Protein AF-W1Q2I9-F1 (afdb_monomer_lite)

pLDDT: mean 76.4, std 10.18, range [49.41, 90.88]

Structure (mmCIF, N/CA/C/O backbone):
data_AF-W1Q2I9-F1
#
_entry.id   AF-W1Q2I9-F1
#
loop_
_atom_site.group_PDB
_atom_site.id
_atom_site.type_symbol
_atom_site.label_atom_id
_atom_site.label_alt_id
_atom_site.label_comp_id
_atom_site.label_asym_id
_atom_site.label_entity_id
_atom_site.label_seq_id
_atom_site.pdbx_PDB_ins_code
_atom_site.Cartn_x
_atom_site.Cartn_y
_atom_site.Cartn_z
_atom_site.occupancy
_atom_site.B_iso_or_equiv
_atom_site.auth_seq_id
_atom_site.auth_comp_id
_atom_site.auth_asym_id
_atom_site.auth_atom_id
_atom_site.pdbx_PDB_model_num
ATOM 1 N N . MET A 1 1 ? -34.100 -8.616 51.301 1.00 49.41 1 MET A N 1
ATOM 2 C CA . MET A 1 1 ? -32.850 -9.404 51.420 1.00 49.41 1 MET A CA 1
ATOM 3 C C . MET A 1 1 ? -32.115 -9.227 50.095 1.00 49.41 1 MET A C 1
ATOM 5 O O . MET A 1 1 ? -31.907 -10.185 49.371 1.00 49.41 1 MET A O 1
ATOM 9 N N . ASP A 1 2 ? -31.775 -7.971 49.768 1.00 55.22 2 ASP A N 1
ATOM 10 C CA . ASP A 1 2 ? -31.495 -7.498 48.393 1.00 55.22 2 ASP A CA 1
ATOM 11 C C . ASP A 1 2 ? -30.134 -6.794 48.277 1.00 55.22 2 ASP A C 1
ATOM 13 O O . ASP A 1 2 ? -29.954 -5.846 47.521 1.00 55.22 2 ASP A O 1
ATOM 17 N N . THR A 1 3 ? -29.156 -7.189 49.090 1.00 61.59 3 THR A N 1
ATOM 18 C CA . THR A 1 3 ? -28.026 -6.300 49.420 1.00 61.59 3 THR A CA 1
ATOM 19 C C . THR A 1 3 ? -26.666 -6.701 48.846 1.00 61.59 3 THR A C 1
ATOM 21 O O . THR A 1 3 ? -25.726 -5.913 48.943 1.00 61.59 3 THR A O 1
ATOM 24 N N . GLN A 1 4 ? -26.542 -7.862 48.193 1.00 59.53 4 GLN A N 1
ATOM 25 C CA . GLN A 1 4 ? -25.303 -8.271 47.503 1.00 59.53 4 GLN A CA 1
ATOM 26 C C . GLN A 1 4 ? -25.484 -8.454 45.994 1.00 59.53 4 GLN A C 1
ATOM 28 O O . GLN A 1 4 ? -24.674 -7.943 45.225 1.00 59.53 4 GLN A O 1
ATOM 33 N N . VAL A 1 5 ? -26.574 -9.093 45.559 1.00 62.19 5 VAL A N 1
ATOM 34 C CA . VAL A 1 5 ? -26.868 -9.294 44.128 1.00 62.19 5 VAL A CA 1
ATOM 35 C C . VAL A 1 5 ? -27.066 -7.955 43.412 1.00 62.19 5 VAL A C 1
ATOM 37 O O . VAL A 1 5 ? -26.494 -7.754 42.349 1.00 62.19 5 VAL A O 1
ATOM 40 N N . SER A 1 6 ? -27.764 -6.998 44.035 1.00 67.38 6 SER A N 1
ATOM 41 C CA . SER A 1 6 ? -27.941 -5.642 43.490 1.00 67.38 6 SER A CA 1
ATOM 42 C C . SER A 1 6 ? -26.618 -4.877 43.350 1.00 67.38 6 SER A C 1
ATOM 44 O O . SER A 1 6 ? -26.419 -4.202 42.349 1.00 67.38 6 SER A O 1
ATOM 46 N N . LYS A 1 7 ? -25.666 -5.038 44.282 1.00 67.44 7 LYS A N 1
ATOM 47 C CA . LYS A 1 7 ? -24.337 -4.403 44.184 1.00 67.44 7 LYS A CA 1
ATOM 48 C C . LYS A 1 7 ? -23.471 -5.014 43.084 1.00 67.44 7 LYS A C 1
ATOM 50 O O . LYS A 1 7 ? -22.748 -4.283 42.418 1.00 67.44 7 LYS A O 1
ATOM 55 N N . ILE A 1 8 ? -23.537 -6.334 42.896 1.00 67.56 8 ILE A N 1
ATOM 56 C CA . ILE A 1 8 ? -22.842 -7.018 41.795 1.00 67.56 8 ILE A CA 1
ATOM 57 C C . ILE A 1 8 ? -23.454 -6.606 40.455 1.00 67.56 8 ILE A C 1
ATOM 59 O O . ILE A 1 8 ? -22.713 -6.329 39.518 1.00 67.56 8 ILE A O 1
ATOM 63 N N . LEU A 1 9 ? -24.784 -6.497 40.378 1.00 64.94 9 LEU A N 1
ATOM 64 C CA . LEU A 1 9 ? -25.465 -5.997 39.187 1.00 64.94 9 LEU A CA 1
ATOM 65 C C . LEU A 1 9 ? -25.106 -4.534 38.900 1.00 64.94 9 LEU A C 1
ATOM 67 O O . LEU A 1 9 ? -24.867 -4.204 37.749 1.00 64.94 9 LEU A O 1
ATOM 71 N N . ASP A 1 10 ? -25.015 -3.673 39.915 1.00 74.62 10 ASP A N 1
ATOM 72 C CA . ASP A 1 10 ? -24.653 -2.257 39.746 1.00 74.62 10 ASP A CA 1
ATOM 73 C C . ASP A 1 10 ? -23.190 -2.090 39.305 1.00 74.62 10 ASP A C 1
ATOM 75 O O . ASP A 1 10 ? -22.882 -1.275 38.439 1.00 74.62 10 ASP A O 1
ATOM 79 N N . LEU A 1 11 ? -22.283 -2.915 39.839 1.00 69.75 11 LEU A N 1
ATOM 80 C CA . LEU A 1 11 ? -20.883 -2.973 39.407 1.00 69.75 11 LEU A CA 1
ATOM 81 C C . LEU A 1 11 ? -20.737 -3.521 37.983 1.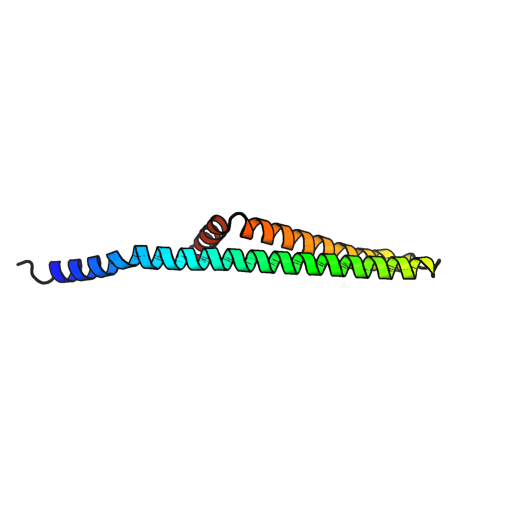00 69.75 11 LEU A C 1
ATOM 83 O O . LEU A 1 11 ? -19.941 -2.989 37.213 1.00 69.75 11 LEU A O 1
ATOM 87 N N . LEU A 1 12 ? -21.509 -4.548 37.619 1.00 63.66 12 LEU A N 1
ATOM 88 C CA . LEU A 1 12 ? -21.556 -5.066 36.251 1.00 63.66 12 LEU A CA 1
ATOM 89 C C . LEU A 1 12 ? -22.164 -4.046 35.289 1.00 63.66 12 LEU A C 1
ATOM 91 O O . LEU A 1 12 ? -21.639 -3.873 34.199 1.00 63.66 12 LEU A O 1
ATOM 95 N N . THR A 1 13 ? -23.208 -3.328 35.700 1.00 66.81 13 THR A N 1
ATOM 96 C CA . THR A 1 13 ? -23.867 -2.305 34.877 1.00 66.81 13 THR A CA 1
ATOM 97 C C . THR A 1 13 ? -22.936 -1.117 34.652 1.00 66.81 13 THR A C 1
ATOM 99 O O . THR A 1 13 ? -22.712 -0.750 33.507 1.00 66.81 13 THR A O 1
ATOM 102 N N . LYS A 1 14 ? -22.266 -0.607 35.695 1.00 68.12 14 LYS A N 1
ATOM 103 C CA . LYS A 1 14 ? -21.219 0.424 35.553 1.00 68.12 14 LYS A CA 1
ATOM 104 C C . LYS A 1 14 ? -20.025 -0.044 34.728 1.00 68.12 14 LYS A C 1
ATOM 106 O O . LYS A 1 14 ? -19.465 0.730 33.958 1.00 68.12 14 LYS A O 1
ATOM 111 N N . GLY A 1 15 ? -19.629 -1.307 34.882 1.00 63.94 15 GLY A N 1
ATOM 112 C CA . GLY A 1 15 ? -18.588 -1.916 34.059 1.00 63.94 15 GLY A CA 1
ATOM 113 C C . GLY A 1 15 ? -19.000 -2.004 32.590 1.00 63.94 15 GLY A C 1
ATOM 114 O O . GLY A 1 15 ? -18.183 -1.736 31.717 1.00 63.94 15 GLY A O 1
ATOM 115 N N . MET A 1 16 ? -20.268 -2.325 32.320 1.00 60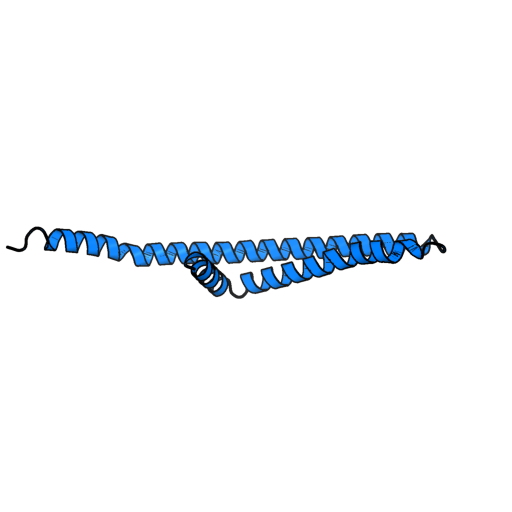.72 16 MET A N 1
ATOM 116 C CA . MET A 1 16 ? -20.844 -2.434 30.981 1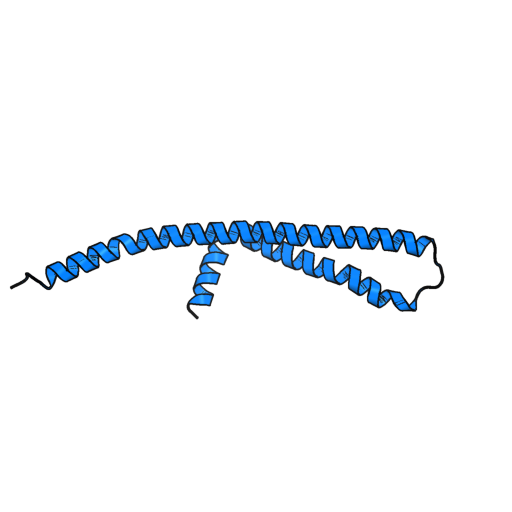.00 60.72 16 MET A CA 1
ATOM 117 C C . MET A 1 16 ? -21.147 -1.081 30.333 1.00 60.72 16 MET A C 1
ATOM 119 O O . MET A 1 16 ? -21.052 -0.986 29.118 1.00 60.72 16 MET A O 1
ATOM 123 N N . GLU A 1 17 ? -21.466 -0.034 31.092 1.00 65.38 17 GLU A N 1
ATOM 124 C CA . GLU A 1 17 ? -21.756 1.307 30.557 1.00 65.38 17 GLU A CA 1
ATOM 125 C C . GLU A 1 17 ? -20.544 1.954 29.874 1.00 65.38 17 GLU A C 1
ATOM 127 O O . GLU A 1 17 ? -20.707 2.698 28.910 1.00 65.38 17 GLU A O 1
ATOM 132 N N . GLY A 1 18 ? -19.321 1.633 30.311 1.00 61.97 18 GLY A N 1
ATOM 133 C CA . GLY A 1 18 ? 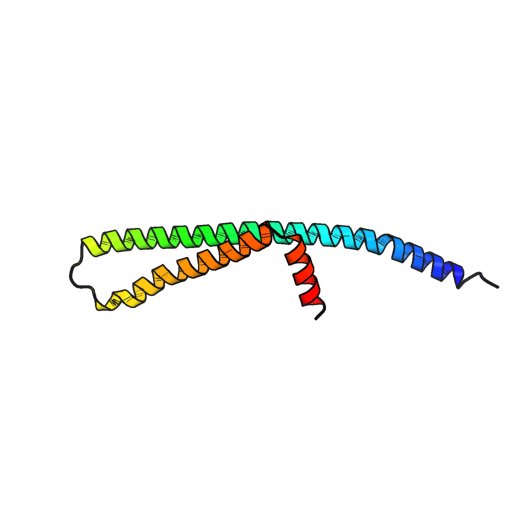-18.090 2.119 29.676 1.00 61.97 18 GLY A CA 1
ATOM 134 C C . GLY A 1 18 ? -17.659 1.326 28.436 1.00 61.97 18 GLY A C 1
ATOM 135 O O . GLY A 1 18 ? -16.864 1.815 27.634 1.00 61.97 18 GLY A O 1
ATOM 136 N N . VAL A 1 19 ? -18.175 0.107 28.246 1.00 67.44 19 VAL A N 1
ATOM 137 C CA . VAL A 1 19 ? -17.775 -0.775 27.133 1.00 67.44 19 VAL A CA 1
ATOM 138 C C . VAL A 1 19 ? -18.163 -0.210 25.758 1.00 67.44 19 VAL A C 1
ATOM 140 O O . VAL A 1 19 ? -17.304 -0.231 24.877 1.00 67.44 19 VAL A O 1
ATOM 143 N N . PRO A 1 20 ? -19.383 0.326 25.535 1.00 72.44 20 PRO A N 1
ATOM 144 C CA . PRO A 1 20 ? -19.762 0.935 24.261 1.00 72.44 20 PRO A CA 1
ATOM 145 C C . PRO A 1 20 ? -18.839 2.083 23.853 1.00 72.44 20 PRO A C 1
ATOM 147 O O . PRO A 1 20 ? -18.486 2.207 22.681 1.00 72.44 20 PRO A O 1
ATOM 150 N N . ASP A 1 21 ? -18.418 2.898 24.819 1.00 76.94 21 ASP A N 1
ATOM 151 C CA . ASP A 1 21 ? -17.631 4.102 24.559 1.00 76.94 21 ASP A CA 1
ATOM 152 C C . ASP A 1 21 ? -16.168 3.754 24.238 1.00 76.94 21 ASP A C 1
ATOM 154 O O . ASP A 1 21 ? -15.586 4.250 23.270 1.00 76.94 21 ASP A O 1
ATOM 158 N N . ILE A 1 22 ? -15.602 2.790 24.972 1.00 74.56 22 ILE A N 1
ATOM 159 C CA . ILE A 1 22 ? -14.272 2.231 24.691 1.00 74.56 22 ILE A CA 1
ATOM 160 C C . ILE A 1 22 ? -14.265 1.504 23.338 1.00 74.56 22 ILE A C 1
ATOM 162 O O . ILE A 1 22 ? -13.321 1.653 22.560 1.00 74.56 22 ILE A O 1
ATOM 166 N N . ALA A 1 23 ? -15.321 0.749 23.020 1.00 72.25 23 ALA A N 1
ATOM 167 C CA . ALA A 1 23 ? -15.457 0.064 21.737 1.00 72.25 23 ALA A CA 1
ATOM 168 C C . ALA A 1 23 ? -15.564 1.055 20.566 1.00 72.25 23 ALA A C 1
ATOM 170 O O . ALA A 1 23 ? -14.930 0.852 19.531 1.00 72.25 23 ALA A O 1
ATOM 171 N N . SER A 1 24 ? -16.302 2.153 20.745 1.00 78.25 24 SER A N 1
ATOM 172 C CA . SER A 1 24 ? -16.411 3.236 19.763 1.00 78.25 24 SER A CA 1
ATOM 173 C C . SER A 1 24 ? -15.057 3.903 19.501 1.00 78.25 24 SER A C 1
ATOM 175 O O . SER A 1 24 ? -14.644 4.051 18.348 1.00 78.25 24 SER A O 1
ATOM 177 N N . GLN A 1 25 ? -14.302 4.227 20.555 1.00 77.62 25 GLN A N 1
ATOM 178 C CA . GLN A 1 25 ? -12.962 4.803 20.411 1.00 77.62 25 GLN A CA 1
ATOM 179 C C . GLN A 1 25 ? -11.980 3.832 19.744 1.00 77.62 25 GLN A C 1
ATOM 181 O O . GLN A 1 25 ? -11.245 4.224 18.836 1.00 77.62 25 GLN A O 1
ATOM 186 N N . ALA A 1 26 ? -11.992 2.555 20.134 1.00 75.62 26 ALA A N 1
ATOM 187 C CA . ALA A 1 26 ? -11.159 1.529 19.513 1.00 75.62 26 ALA A CA 1
ATOM 188 C C . ALA A 1 26 ? -11.490 1.348 18.022 1.00 75.62 26 ALA A C 1
ATOM 190 O O . ALA A 1 26 ? -10.584 1.234 17.193 1.00 75.62 26 ALA A O 1
ATOM 191 N N . PHE A 1 27 ? -12.776 1.392 17.662 1.00 77.88 27 PHE A N 1
ATOM 192 C CA . PHE A 1 27 ? -13.219 1.358 16.273 1.00 77.88 27 PHE A CA 1
ATOM 193 C C . PHE A 1 27 ? -12.710 2.575 15.493 1.00 77.88 27 PHE A C 1
ATOM 195 O O . PHE A 1 27 ? -12.115 2.411 14.432 1.00 77.88 27 PHE A O 1
ATOM 202 N N . GLN A 1 28 ? -12.833 3.790 16.034 1.00 79.44 28 GLN A N 1
ATOM 203 C CA . GLN A 1 28 ? -12.310 4.997 15.382 1.00 79.44 28 GLN A CA 1
ATOM 204 C C . GLN A 1 28 ? -10.788 4.953 15.175 1.00 79.44 28 GLN A C 1
ATOM 206 O O . GLN A 1 28 ? -10.294 5.362 14.120 1.00 79.44 28 GLN A O 1
ATOM 211 N N . ILE A 1 29 ? -10.032 4.433 16.148 1.00 84.00 29 ILE A N 1
ATOM 212 C CA . ILE A 1 29 ? -8.582 4.227 16.011 1.00 84.00 29 ILE A CA 1
ATOM 213 C C . ILE A 1 29 ? -8.293 3.221 14.891 1.00 84.00 29 ILE A C 1
ATOM 215 O O . ILE A 1 29 ? -7.411 3.460 14.066 1.00 84.00 29 ILE A O 1
ATOM 219 N N . MET A 1 30 ? -9.059 2.131 14.811 1.00 81.44 30 MET A N 1
ATOM 220 C CA . MET A 1 30 ? -8.920 1.130 13.754 1.00 81.44 30 MET A CA 1
ATOM 221 C C . MET A 1 30 ? -9.221 1.708 12.366 1.00 81.44 30 MET A C 1
ATOM 223 O O . MET A 1 30 ? -8.445 1.484 11.439 1.00 81.44 30 MET A O 1
ATOM 227 N N . VAL A 1 31 ? -10.288 2.500 12.227 1.00 82.12 31 VAL A N 1
ATOM 228 C CA . VAL A 1 31 ? -10.645 3.196 10.978 1.00 82.12 31 VAL A CA 1
ATOM 229 C C . VAL A 1 31 ? -9.518 4.127 10.533 1.00 82.12 31 VAL A C 1
ATOM 231 O O . VAL A 1 31 ? -9.105 4.092 9.374 1.00 82.12 31 VAL A O 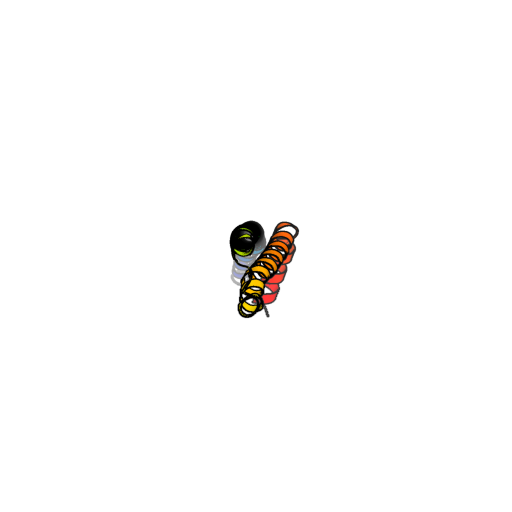1
ATOM 234 N N . ARG A 1 32 ? -8.945 4.912 11.456 1.00 81.88 32 ARG A N 1
ATOM 235 C CA . ARG A 1 32 ? -7.779 5.759 11.155 1.00 81.88 32 ARG A CA 1
ATOM 236 C C . ARG A 1 32 ? -6.557 4.936 10.757 1.00 81.88 32 ARG A C 1
ATOM 238 O O . ARG A 1 32 ? -5.868 5.300 9.808 1.00 81.88 32 ARG A O 1
ATOM 245 N N . GLY A 1 33 ? -6.302 3.821 11.440 1.00 81.44 33 GLY A N 1
ATOM 246 C CA . GLY A 1 33 ? -5.219 2.900 11.096 1.00 81.44 33 GLY A CA 1
ATOM 247 C C . GLY A 1 33 ? -5.366 2.334 9.682 1.00 81.44 33 GLY A C 1
ATOM 248 O O . GLY A 1 33 ? -4.397 2.309 8.925 1.00 81.44 33 GLY A O 1
ATOM 249 N N . LYS A 1 34 ? -6.588 1.954 9.292 1.00 82.88 34 LYS A N 1
ATOM 250 C CA . LYS A 1 34 ? -6.904 1.490 7.935 1.00 82.88 34 LYS A CA 1
ATOM 251 C C . LYS A 1 34 ? -6.702 2.573 6.890 1.00 82.88 34 LYS A C 1
ATOM 253 O O . LYS A 1 34 ? -6.027 2.321 5.900 1.00 82.88 34 LYS A O 1
ATOM 258 N N . PHE A 1 35 ? -7.174 3.787 7.156 1.00 79.25 35 PHE A N 1
ATOM 259 C CA . PHE A 1 35 ? -6.945 4.928 6.277 1.00 79.25 35 PHE A CA 1
ATOM 260 C C . PHE A 1 35 ? -5.447 5.190 6.046 1.00 79.25 35 PHE A C 1
ATOM 262 O O . PHE A 1 35 ? -5.004 5.253 4.902 1.00 79.25 35 PHE A O 1
ATOM 269 N N . VAL A 1 36 ? -4.643 5.279 7.115 1.00 86.69 36 VAL A N 1
ATOM 270 C CA . VAL A 1 36 ? -3.189 5.515 7.008 1.00 86.69 36 VAL A CA 1
ATOM 271 C C . VAL A 1 36 ? -2.495 4.377 6.263 1.00 86.69 36 VAL A C 1
ATOM 273 O O . VAL A 1 36 ? -1.653 4.628 5.402 1.00 86.69 36 VAL A O 1
ATOM 276 N N . ASN A 1 37 ? -2.871 3.128 6.543 1.00 85.75 37 ASN A N 1
ATOM 277 C CA . ASN A 1 37 ? -2.328 1.977 5.831 1.00 85.75 37 ASN A CA 1
ATOM 278 C C . ASN A 1 37 ? -2.716 1.993 4.343 1.00 85.75 37 ASN A C 1
ATOM 280 O O . ASN A 1 37 ? -1.890 1.690 3.485 1.00 85.75 37 ASN A O 1
ATOM 284 N N . GLY A 1 38 ? -3.942 2.407 4.018 1.00 80.88 38 GLY A N 1
ATOM 285 C CA . GLY A 1 38 ? -4.394 2.624 2.648 1.00 80.88 38 GLY A CA 1
ATOM 286 C C . GLY A 1 38 ? -3.545 3.670 1.926 1.00 80.88 38 GLY A C 1
ATOM 287 O O . GLY A 1 38 ? -3.045 3.398 0.837 1.00 80.88 38 GLY A O 1
ATOM 288 N N . VAL A 1 39 ? -3.276 4.813 2.567 1.00 87.19 39 VAL A N 1
ATOM 289 C CA . VAL A 1 39 ? -2.375 5.851 2.031 1.00 87.19 39 VAL A CA 1
ATOM 290 C C . VAL A 1 39 ? -0.961 5.304 1.811 1.00 87.19 39 VAL A C 1
ATOM 292 O O . VAL A 1 39 ? -0.390 5.506 0.742 1.00 87.19 39 VAL A O 1
ATOM 295 N N . ALA A 1 40 ? -0.405 4.559 2.770 1.00 87.75 40 ALA A N 1
ATOM 296 C CA . ALA A 1 40 ? 0.910 3.934 2.616 1.00 87.75 40 ALA A CA 1
ATOM 297 C C . ALA A 1 40 ? 0.943 2.943 1.438 1.00 87.75 40 ALA A C 1
ATOM 299 O O . ALA A 1 40 ? 1.911 2.901 0.678 1.00 87.75 40 ALA A O 1
ATOM 300 N N . THR A 1 41 ? -0.141 2.192 1.242 1.00 87.50 41 THR A N 1
ATOM 301 C CA . THR A 1 41 ? -0.276 1.233 0.138 1.00 87.50 41 THR A CA 1
ATOM 302 C C . THR A 1 41 ? -0.345 1.944 -1.219 1.00 87.50 41 THR A C 1
ATOM 304 O O . THR A 1 41 ? 0.285 1.497 -2.176 1.00 87.50 41 THR A O 1
ATOM 307 N N . ILE A 1 42 ? -1.031 3.092 -1.297 1.00 88.19 42 ILE A N 1
ATOM 308 C CA . ILE A 1 42 ? -1.031 3.959 -2.488 1.00 88.19 42 ILE A CA 1
ATOM 309 C C . ILE A 1 42 ? 0.391 4.423 -2.802 1.00 88.19 42 ILE A C 1
ATOM 311 O O . ILE A 1 42 ? 0.838 4.285 -3.938 1.00 88.19 42 ILE A O 1
ATOM 315 N N . VAL A 1 43 ? 1.116 4.939 -1.804 1.00 90.88 43 VAL A N 1
ATOM 316 C CA . VAL A 1 43 ? 2.499 5.415 -1.976 1.00 90.88 43 VAL A CA 1
ATOM 317 C C . VAL A 1 43 ? 3.400 4.295 -2.499 1.00 90.88 43 VAL A C 1
ATOM 319 O O . VAL A 1 43 ? 4.162 4.511 -3.439 1.00 90.88 43 VAL A O 1
ATOM 322 N N . LEU A 1 44 ? 3.272 3.084 -1.954 1.00 88.50 44 LEU A N 1
ATOM 323 C CA . LEU A 1 44 ? 4.023 1.916 -2.415 1.00 88.50 44 LEU A CA 1
ATOM 324 C C . LEU A 1 44 ? 3.682 1.559 -3.871 1.00 88.50 44 LEU A C 1
ATOM 326 O O . LEU A 1 44 ? 4.583 1.315 -4.674 1.00 88.50 44 LEU A O 1
ATOM 330 N N . GLY A 1 45 ? 2.398 1.602 -4.238 1.00 87.50 45 GLY A N 1
ATOM 331 C CA . GLY A 1 45 ? 1.955 1.404 -5.617 1.00 87.50 45 GLY A CA 1
ATOM 332 C C . GLY A 1 45 ? 2.534 2.440 -6.586 1.00 87.50 45 GLY A C 1
ATOM 333 O O . GLY A 1 45 ? 3.022 2.075 -7.654 1.00 87.50 45 GLY A O 1
ATOM 334 N N . VAL A 1 46 ? 2.575 3.718 -6.194 1.00 89.56 46 VAL A N 1
ATOM 335 C CA . VAL A 1 46 ? 3.202 4.788 -6.991 1.00 89.56 46 VAL A CA 1
ATOM 336 C C . VAL A 1 46 ? 4.698 4.536 -7.183 1.00 89.56 46 VAL A C 1
ATOM 338 O O . VAL A 1 46 ? 5.189 4.654 -8.304 1.00 89.56 46 VAL A O 1
ATOM 341 N N . ILE A 1 47 ? 5.422 4.145 -6.130 1.00 90.06 47 ILE A N 1
ATOM 342 C CA . ILE A 1 47 ? 6.860 3.841 -6.218 1.00 90.06 47 ILE A CA 1
ATOM 343 C C . ILE A 1 47 ? 7.123 2.716 -7.228 1.00 90.06 47 ILE A C 1
ATOM 345 O O . ILE A 1 47 ? 8.037 2.832 -8.043 1.00 90.06 47 ILE A O 1
ATOM 349 N N . LEU A 1 48 ? 6.305 1.659 -7.223 1.00 87.94 48 LEU A N 1
ATOM 350 C CA . LEU A 1 48 ? 6.432 0.551 -8.175 1.00 87.94 48 LEU A CA 1
ATOM 351 C C . LEU A 1 48 ? 6.194 0.988 -9.627 1.00 87.94 48 LEU A C 1
ATOM 353 O O . LEU A 1 48 ? 6.920 0.553 -10.523 1.00 87.94 48 LEU A O 1
ATOM 357 N N . LEU A 1 49 ? 5.226 1.878 -9.867 1.00 88.69 49 LEU A N 1
ATOM 358 C CA . LEU A 1 49 ? 4.986 2.426 -11.205 1.00 88.69 49 LEU A CA 1
ATOM 359 C C . LEU A 1 49 ? 6.140 3.314 -11.679 1.00 88.69 49 LEU A C 1
ATOM 361 O O . LEU A 1 49 ? 6.569 3.198 -12.826 1.00 88.69 49 LEU A O 1
ATOM 365 N N . VAL A 1 50 ? 6.679 4.162 -10.799 1.00 89.88 50 VAL A N 1
ATOM 366 C CA . VAL A 1 50 ? 7.846 5.003 -11.108 1.00 89.88 50 VAL A CA 1
ATOM 367 C C . VAL A 1 50 ? 9.067 4.139 -11.413 1.00 89.88 50 VAL A C 1
ATOM 369 O O . VAL A 1 50 ? 9.766 4.389 -12.393 1.00 89.88 50 VAL A O 1
ATOM 372 N N . PHE A 1 51 ? 9.299 3.088 -10.625 1.00 86.88 51 PHE A N 1
ATOM 373 C CA . PHE A 1 51 ? 10.377 2.137 -10.877 1.00 86.88 51 PHE A CA 1
ATOM 374 C C . PHE A 1 51 ? 10.232 1.478 -12.254 1.00 86.88 51 PHE A C 1
ATOM 376 O O . PHE A 1 51 ? 11.190 1.448 -13.024 1.00 86.88 51 PHE A O 1
ATOM 383 N N . SER A 1 52 ? 9.025 1.023 -12.603 1.00 86.81 52 SER A N 1
ATOM 384 C CA . SER A 1 52 ? 8.771 0.435 -13.920 1.00 86.81 52 SER A CA 1
ATOM 385 C C . SER A 1 52 ? 9.004 1.435 -15.062 1.00 86.81 52 SER A C 1
ATOM 387 O O . SER A 1 52 ? 9.621 1.085 -16.066 1.00 86.81 52 SER A O 1
ATOM 389 N N . ALA A 1 53 ? 8.621 2.706 -14.891 1.00 85.94 53 ALA A N 1
ATOM 390 C CA . ALA A 1 53 ? 8.889 3.753 -15.878 1.00 85.94 53 ALA A CA 1
ATOM 391 C C . ALA A 1 53 ? 10.395 4.000 -16.091 1.00 85.94 53 ALA A C 1
ATOM 393 O O . ALA A 1 53 ? 10.841 4.150 -17.228 1.00 85.94 53 ALA A O 1
ATOM 394 N N . ILE A 1 54 ? 11.196 3.997 -15.019 1.00 86.75 54 ILE A N 1
ATOM 395 C CA . ILE A 1 54 ? 12.661 4.133 -15.110 1.00 86.75 54 ILE A CA 1
ATOM 396 C C . ILE A 1 54 ? 13.261 2.955 -15.884 1.00 86.75 54 ILE A C 1
ATOM 398 O O . ILE A 1 54 ? 14.079 3.158 -16.783 1.00 86.75 54 ILE A O 1
ATOM 402 N N . VAL A 1 55 ? 12.829 1.729 -15.571 1.00 83.38 55 VAL A N 1
ATOM 403 C CA . VAL A 1 55 ? 13.269 0.517 -16.276 1.00 83.38 55 VAL A CA 1
ATOM 404 C C . VAL A 1 55 ? 12.878 0.582 -17.755 1.00 83.38 55 VAL A C 1
ATOM 406 O O . VAL A 1 55 ? 13.713 0.302 -18.611 1.00 83.38 55 VAL A O 1
ATOM 409 N N . ALA A 1 56 ? 11.666 1.044 -18.079 1.00 83.00 56 ALA A N 1
ATOM 410 C CA . ALA A 1 56 ? 11.212 1.230 -19.458 1.00 83.00 56 ALA A CA 1
ATOM 411 C C . ALA A 1 56 ? 12.121 2.181 -20.257 1.00 83.00 56 ALA A C 1
ATOM 413 O O . ALA A 1 56 ? 12.491 1.883 -21.391 1.00 83.00 56 ALA A O 1
ATOM 414 N N . ILE A 1 57 ? 12.514 3.311 -19.659 1.00 83.50 57 ILE A N 1
ATOM 415 C CA . ILE A 1 57 ? 13.392 4.306 -20.297 1.00 83.50 57 ILE A CA 1
ATOM 416 C C . ILE A 1 57 ? 14.807 3.749 -20.495 1.00 83.50 57 ILE A C 1
ATOM 418 O O . ILE A 1 57 ? 15.411 3.952 -21.553 1.00 83.50 57 ILE A O 1
ATOM 422 N N . ALA A 1 58 ? 15.341 3.036 -19.499 1.00 81.31 58 ALA A N 1
ATOM 423 C CA . ALA A 1 58 ? 16.649 2.393 -19.605 1.00 81.31 58 ALA A CA 1
ATOM 424 C C . ALA A 1 58 ? 16.671 1.354 -20.736 1.00 81.31 58 ALA A C 1
ATOM 426 O O . ALA A 1 58 ? 17.627 1.305 -21.510 1.00 81.31 58 ALA A O 1
ATOM 427 N N . ILE A 1 59 ? 15.588 0.583 -20.872 1.00 75.69 59 ILE A N 1
ATOM 428 C CA . ILE A 1 59 ? 15.402 -0.390 -21.951 1.00 75.69 59 ILE A CA 1
ATOM 429 C C . ILE A 1 59 ? 15.342 0.312 -23.305 1.00 75.69 59 ILE A C 1
ATOM 431 O O . ILE A 1 59 ? 16.102 -0.041 -24.199 1.00 75.69 59 ILE A O 1
ATOM 435 N N . TRP A 1 60 ? 14.492 1.329 -23.455 1.00 75.06 60 TRP A N 1
ATOM 436 C CA . TRP A 1 60 ? 14.380 2.084 -24.706 1.00 75.06 60 TRP A CA 1
ATOM 437 C C . TRP A 1 60 ? 15.730 2.652 -25.161 1.00 75.06 60 TRP A C 1
ATOM 439 O O . TRP A 1 60 ? 16.061 2.623 -26.344 1.00 75.06 60 TRP A O 1
ATOM 449 N N . SER A 1 61 ? 16.527 3.137 -24.208 1.00 76.12 61 SER A N 1
ATOM 450 C CA . SER A 1 61 ? 17.860 3.677 -24.486 1.00 76.12 61 SER A CA 1
ATOM 451 C C . SER A 1 61 ? 18.834 2.589 -24.946 1.00 76.12 61 SER A C 1
ATOM 453 O O . SER A 1 61 ? 19.580 2.820 -25.884 1.00 76.12 61 SER A O 1
ATOM 455 N N . LYS A 1 62 ? 18.789 1.395 -24.339 1.00 72.94 62 LYS A N 1
ATOM 456 C CA . LYS A 1 62 ? 19.621 0.239 -24.716 1.00 72.94 62 LYS A CA 1
ATOM 457 C C . LYS A 1 62 ? 19.225 -0.367 -26.065 1.00 72.94 62 LYS A C 1
ATOM 459 O O . LYS A 1 62 ? 20.093 -0.678 -26.865 1.00 72.94 62 LYS A O 1
ATOM 464 N N . MET A 1 63 ? 17.926 -0.496 -26.339 1.00 67.38 63 MET A N 1
ATOM 465 C CA . MET A 1 63 ? 17.415 -1.044 -27.605 1.00 67.38 63 MET A CA 1
ATOM 466 C C . MET A 1 63 ? 17.775 -0.196 -28.819 1.00 67.38 63 MET A C 1
ATOM 468 O O . MET A 1 63 ? 17.893 -0.713 -29.920 1.00 67.38 63 MET A O 1
ATOM 472 N N . LYS A 1 64 ? 17.894 1.122 -28.641 1.00 63.31 64 LYS A N 1
ATOM 473 C CA . LYS A 1 64 ? 18.302 2.009 -29.728 1.00 63.31 64 LYS A CA 1
ATOM 474 C C . LYS A 1 64 ? 19.742 1.730 -30.189 1.00 63.31 64 LYS A C 1
ATOM 476 O O . LYS A 1 64 ? 20.077 2.073 -31.321 1.00 63.31 64 LYS A O 1
ATOM 481 N N . ASP A 1 65 ? 20.551 1.119 -29.327 1.00 64.06 65 ASP A N 1
ATOM 482 C CA . ASP A 1 65 ? 21.977 0.911 -29.550 1.00 64.06 65 ASP A CA 1
ATOM 483 C C . ASP A 1 65 ? 22.330 -0.534 -29.978 1.00 64.06 65 ASP A C 1
ATOM 485 O O . ASP A 1 65 ? 23.402 -0.721 -30.547 1.00 64.06 65 ASP A O 1
ATOM 489 N N . ASP A 1 66 ? 21.448 -1.530 -29.782 1.00 61.41 66 ASP A N 1
ATOM 490 C CA . ASP A 1 66 ? 21.703 -2.959 -30.071 1.00 61.41 66 ASP A CA 1
ATOM 491 C C . ASP A 1 66 ? 20.605 -3.595 -30.963 1.00 61.41 66 ASP A C 1
ATOM 493 O O . ASP A 1 66 ? 19.436 -3.640 -30.581 1.00 61.41 66 ASP A O 1
ATOM 497 N N . ASP A 1 67 ? 20.987 -4.146 -32.127 1.00 60.00 67 ASP A N 1
ATOM 498 C CA . ASP A 1 67 ? 20.078 -4.716 -33.155 1.00 60.00 67 ASP A CA 1
ATOM 499 C C . ASP A 1 67 ? 19.832 -6.248 -33.001 1.00 60.00 67 ASP A C 1
ATOM 501 O O . ASP A 1 67 ? 18.937 -6.812 -33.627 1.00 60.00 67 ASP A O 1
ATOM 505 N N . ASP A 1 68 ? 20.577 -6.948 -32.128 1.00 59.88 68 ASP A N 1
ATOM 506 C CA . ASP A 1 68 ? 20.720 -8.426 -32.173 1.00 59.88 68 ASP A CA 1
ATOM 507 C C . ASP A 1 68 ? 20.102 -9.230 -30.989 1.00 59.88 68 ASP A C 1
ATOM 509 O O . ASP A 1 68 ? 20.395 -10.411 -30.791 1.00 59.88 68 ASP A O 1
ATOM 513 N N . GLY A 1 69 ? 19.207 -8.652 -30.181 1.00 55.88 69 GLY A N 1
ATOM 514 C CA . GLY A 1 69 ? 18.843 -9.200 -28.856 1.00 55.88 69 GLY A CA 1
ATOM 515 C C . GLY A 1 69 ? 17.460 -9.853 -28.668 1.00 55.88 69 GLY A C 1
ATOM 516 O O . GLY A 1 69 ? 16.818 -9.599 -27.652 1.00 55.88 69 GLY A O 1
ATOM 517 N N . TYR A 1 70 ? 16.947 -10.681 -29.586 1.00 55.47 70 TYR A N 1
ATOM 518 C CA . TYR A 1 70 ? 15.558 -11.198 -29.496 1.00 55.47 70 TYR A CA 1
ATOM 519 C C . TYR A 1 70 ? 15.282 -12.221 -28.368 1.00 55.47 70 TYR A C 1
ATOM 521 O O . TYR A 1 70 ? 14.132 -12.377 -27.951 1.00 55.47 70 TYR A O 1
ATOM 529 N N . TYR A 1 71 ? 16.294 -12.935 -27.862 1.00 54.31 71 TYR A N 1
ATOM 530 C CA . TYR A 1 71 ? 16.084 -14.102 -26.980 1.00 54.31 71 TYR A CA 1
ATOM 531 C C . TYR A 1 71 ? 15.902 -13.773 -25.489 1.00 54.31 71 TYR A C 1
ATOM 533 O O . TYR A 1 71 ? 15.436 -14.605 -24.714 1.00 54.31 71 TYR A O 1
ATOM 541 N N . GLU A 1 72 ? 16.219 -12.549 -25.088 1.00 62.47 72 GLU A N 1
ATOM 542 C CA . GLU A 1 72 ? 16.163 -12.092 -23.696 1.00 62.47 72 GLU A CA 1
ATOM 543 C C . GLU A 1 72 ? 14.876 -11.291 -23.386 1.00 62.47 72 GLU A C 1
ATOM 545 O O . GLU A 1 72 ? 14.551 -10.978 -22.237 1.00 62.47 72 GLU A O 1
ATOM 550 N N . TRP A 1 73 ? 14.077 -11.020 -24.421 1.00 66.56 73 TRP A N 1
ATOM 551 C CA . TRP A 1 73 ? 12.966 -10.072 -24.397 1.00 66.56 73 TRP A CA 1
ATOM 552 C C . TRP A 1 73 ? 11.813 -10.454 -23.466 1.00 66.56 73 TRP A C 1
ATOM 554 O O . TRP A 1 73 ? 11.186 -9.593 -22.853 1.00 66.56 73 TRP A O 1
ATOM 564 N N . SER A 1 74 ? 11.541 -11.747 -23.313 1.00 67.88 74 SER A N 1
ATOM 565 C CA . SER A 1 74 ? 10.454 -12.264 -22.475 1.00 67.88 74 SER A CA 1
ATOM 566 C C . SER A 1 74 ? 10.742 -12.133 -20.975 1.00 67.88 74 SER A C 1
ATOM 568 O O . SER A 1 74 ? 9.846 -11.767 -20.214 1.00 67.88 74 SER A O 1
ATOM 570 N N . VAL A 1 75 ? 11.987 -12.359 -20.542 1.00 67.88 75 VAL A N 1
ATOM 571 C CA . VAL A 1 75 ? 12.414 -12.153 -19.144 1.00 67.88 75 VAL A CA 1
ATOM 572 C C . VAL A 1 75 ? 12.417 -10.660 -18.804 1.00 67.88 75 VAL A C 1
ATOM 574 O O . VAL A 1 75 ? 11.979 -10.265 -17.722 1.00 67.88 75 VAL A O 1
ATOM 577 N N . PHE A 1 76 ? 12.820 -9.812 -19.754 1.00 70.25 76 PHE A N 1
ATOM 578 C CA . PHE A 1 76 ? 12.797 -8.359 -19.590 1.00 70.25 76 PHE A CA 1
ATOM 579 C C . PHE A 1 76 ? 11.383 -7.764 -19.592 1.00 70.25 76 PHE A C 1
ATOM 581 O O . PHE A 1 76 ? 11.073 -6.921 -18.749 1.00 70.25 76 PHE A O 1
ATOM 588 N N . LEU A 1 77 ? 10.485 -8.251 -20.454 1.00 73.44 77 LEU A N 1
ATOM 589 C CA . LEU A 1 77 ? 9.063 -7.897 -20.417 1.00 73.44 77 LEU A CA 1
ATOM 590 C C . LEU A 1 77 ? 8.418 -8.316 -19.095 1.00 73.44 77 LEU A C 1
ATOM 592 O O . LEU A 1 77 ? 7.655 -7.542 -18.523 1.00 73.44 77 LEU A O 1
ATOM 596 N N . ALA A 1 78 ? 8.753 -9.496 -18.566 1.00 72.62 78 ALA A N 1
ATOM 597 C CA . ALA A 1 78 ? 8.271 -9.928 -17.258 1.00 72.62 78 ALA A CA 1
ATOM 598 C C . ALA A 1 78 ? 8.752 -8.995 -16.129 1.00 72.62 78 ALA A C 1
ATOM 600 O O . ALA A 1 78 ? 7.950 -8.613 -15.277 1.00 72.62 78 ALA A O 1
ATOM 601 N N . LEU A 1 79 ? 10.020 -8.563 -16.157 1.00 76.31 79 LEU A N 1
ATOM 602 C CA . LEU A 1 79 ? 10.585 -7.590 -15.209 1.00 76.31 79 LEU A CA 1
ATOM 603 C C . LEU A 1 79 ? 9.913 -6.212 -15.266 1.00 76.31 79 LEU A C 1
ATOM 605 O O . LEU A 1 79 ? 9.879 -5.515 -14.255 1.00 76.31 79 LEU A O 1
ATOM 609 N N . LEU A 1 80 ? 9.365 -5.824 -16.417 1.00 81.50 80 LEU A N 1
ATOM 610 C CA . LEU A 1 80 ? 8.652 -4.560 -16.593 1.00 81.50 80 LEU A CA 1
ATOM 611 C C . LEU A 1 80 ? 7.169 -4.665 -16.205 1.00 81.50 80 LEU A C 1
ATOM 613 O O . LEU A 1 80 ? 6.643 -3.801 -15.504 1.00 81.50 80 LEU A O 1
ATOM 617 N N . ILE A 1 81 ? 6.502 -5.739 -16.633 1.00 84.56 81 ILE A N 1
ATOM 618 C CA . ILE A 1 81 ? 5.060 -5.960 -16.461 1.00 84.56 81 ILE A CA 1
ATOM 619 C C . ILE A 1 81 ? 4.713 -6.318 -15.011 1.00 84.56 81 ILE A C 1
ATOM 621 O O . ILE A 1 81 ? 3.713 -5.833 -14.481 1.00 84.56 81 I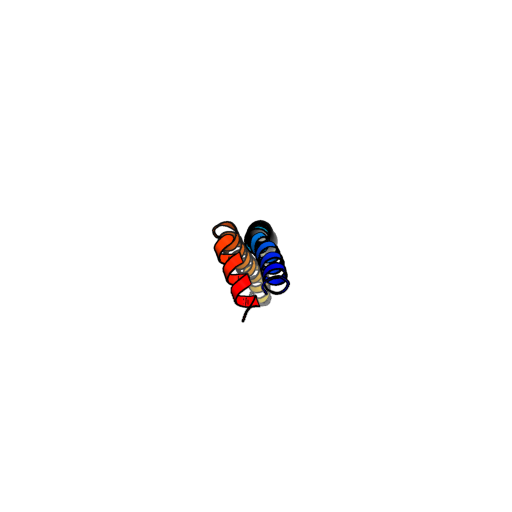LE A O 1
ATOM 625 N N . LEU A 1 82 ? 5.533 -7.131 -14.341 1.00 86.06 82 LEU A N 1
ATOM 626 C CA . LEU A 1 82 ? 5.278 -7.576 -12.969 1.00 86.06 82 LEU A CA 1
ATOM 627 C C . LEU A 1 82 ? 5.144 -6.412 -11.961 1.00 86.06 82 LEU A C 1
ATOM 629 O O . LEU A 1 82 ? 4.131 -6.365 -11.259 1.00 86.06 82 LEU A O 1
ATOM 633 N N . PRO A 1 83 ? 6.069 -5.433 -11.896 1.00 86.31 83 PRO A N 1
ATOM 634 C CA . PRO A 1 83 ? 5.914 -4.281 -11.008 1.00 86.31 83 PRO A CA 1
ATOM 635 C C . PRO A 1 83 ? 4.745 -3.366 -11.398 1.00 86.31 83 PRO A C 1
ATOM 637 O O . PRO A 1 83 ? 4.175 -2.735 -10.512 1.00 86.31 83 PRO A O 1
ATOM 640 N N . ILE A 1 84 ? 4.328 -3.327 -12.671 1.00 89.00 84 ILE A N 1
ATOM 641 C CA . ILE A 1 84 ? 3.126 -2.581 -13.091 1.00 89.00 84 ILE A CA 1
ATOM 642 C C . ILE A 1 84 ? 1.875 -3.230 -12.512 1.00 89.00 84 ILE A C 1
ATOM 644 O O . ILE A 1 84 ? 1.066 -2.550 -11.886 1.00 89.00 84 ILE A O 1
ATOM 648 N N . ILE A 1 85 ? 1.724 -4.546 -12.688 1.00 90.50 85 ILE A N 1
ATOM 649 C CA . ILE A 1 85 ? 0.570 -5.287 -12.168 1.00 90.50 85 ILE A CA 1
ATOM 650 C C . ILE A 1 85 ? 0.513 -5.158 -10.646 1.00 90.50 85 ILE A C 1
ATOM 652 O O . ILE A 1 85 ? -0.527 -4.791 -10.102 1.00 90.50 85 ILE A O 1
ATOM 656 N N . LEU A 1 86 ? 1.636 -5.391 -9.959 1.00 88.75 86 LEU A N 1
ATOM 657 C CA . LEU A 1 86 ? 1.708 -5.245 -8.506 1.00 88.75 86 LEU A CA 1
ATOM 658 C C . LEU A 1 86 ? 1.392 -3.809 -8.071 1.00 88.75 86 LEU A C 1
ATOM 660 O O . LEU A 1 86 ? 0.586 -3.617 -7.164 1.00 88.75 86 LEU A O 1
ATOM 664 N N . GLY A 1 87 ? 1.955 -2.804 -8.746 1.00 87.38 87 GLY A N 1
ATOM 665 C CA . GLY A 1 87 ? 1.684 -1.392 -8.475 1.00 87.38 87 GLY A CA 1
ATOM 666 C C . GLY A 1 87 ? 0.204 -1.035 -8.619 1.00 87.38 87 GLY A C 1
ATOM 667 O O . GLY A 1 87 ? -0.355 -0.374 -7.744 1.00 87.38 87 GLY A O 1
ATOM 668 N N . LEU A 1 88 ? -0.460 -1.536 -9.665 1.00 88.88 88 LEU A N 1
ATOM 669 C CA . LEU A 1 88 ? -1.900 -1.361 -9.879 1.00 88.88 88 LEU A CA 1
ATOM 670 C C . LEU A 1 88 ? -2.737 -2.067 -8.805 1.00 88.88 88 LEU A C 1
ATOM 672 O O . LEU A 1 88 ? -3.698 -1.484 -8.305 1.00 88.88 88 LEU A O 1
ATOM 676 N N . CYS A 1 89 ? -2.367 -3.288 -8.407 1.00 90.69 89 CYS A N 1
ATOM 677 C CA . CYS A 1 89 ? -3.040 -4.002 -7.320 1.00 90.69 89 CYS A CA 1
ATOM 678 C C . CYS A 1 89 ? -2.926 -3.246 -5.987 1.00 90.69 89 CYS A C 1
ATOM 680 O O . CYS A 1 89 ? -3.929 -3.088 -5.287 1.00 90.69 89 CYS A O 1
ATOM 682 N N . TYR A 1 90 ? -1.735 -2.741 -5.652 1.00 89.69 90 TYR A N 1
ATOM 683 C CA . TYR A 1 90 ? -1.522 -1.939 -4.446 1.00 89.69 90 TYR A CA 1
ATOM 684 C C . TYR A 1 90 ? -2.272 -0.606 -4.500 1.00 89.69 90 TYR A C 1
ATOM 686 O O . TYR A 1 90 ? -2.894 -0.223 -3.512 1.00 89.69 90 TYR A O 1
ATOM 694 N N . LEU A 1 91 ? -2.303 0.069 -5.652 1.00 86.50 91 LEU A N 1
ATOM 695 C CA . LEU A 1 91 ? -3.103 1.282 -5.834 1.00 86.50 91 LEU A CA 1
ATOM 696 C C . LEU A 1 91 ? -4.591 1.016 -5.626 1.00 86.50 91 LEU A C 1
ATOM 698 O O . LEU A 1 91 ? -5.234 1.734 -4.868 1.00 86.50 91 LEU A O 1
ATOM 702 N N . TYR A 1 92 ? -5.134 -0.030 -6.245 1.00 86.31 92 TYR A N 1
ATOM 703 C CA . TYR A 1 92 ? -6.539 -0.392 -6.084 1.00 86.31 92 TYR A CA 1
ATOM 704 C C . TYR A 1 92 ? -6.881 -0.722 -4.621 1.00 86.31 92 TYR A C 1
ATOM 706 O O . TYR A 1 92 ? -7.859 -0.205 -4.074 1.00 86.31 92 TYR A O 1
ATOM 714 N N . GLY A 1 93 ? -6.051 -1.527 -3.951 1.00 83.12 93 GLY A N 1
ATOM 715 C CA . GLY A 1 93 ? -6.225 -1.858 -2.532 1.00 83.12 93 GLY A CA 1
ATOM 716 C C . GLY A 1 93 ? -6.105 -0.638 -1.612 1.00 83.12 93 GLY A C 1
ATOM 717 O O . GLY A 1 93 ? -6.898 -0.459 -0.690 1.00 83.12 93 GLY A O 1
ATOM 718 N N . GLY A 1 94 ? -5.152 0.247 -1.892 1.00 79.88 94 GLY A N 1
ATOM 719 C CA . GLY A 1 94 ? -4.967 1.479 -1.139 1.00 79.88 94 GLY A CA 1
ATOM 720 C C . GLY A 1 94 ? -6.125 2.463 -1.322 1.00 79.88 94 GLY A C 1
ATOM 721 O O . GLY A 1 94 ? -6.660 2.965 -0.338 1.00 79.88 94 GLY A O 1
ATOM 722 N N . ILE A 1 95 ? -6.574 2.682 -2.563 1.00 84.56 95 ILE A N 1
ATOM 723 C CA . ILE A 1 95 ? -7.705 3.565 -2.888 1.00 84.56 95 ILE A CA 1
ATOM 724 C C . ILE A 1 95 ? -8.991 3.068 -2.226 1.00 84.56 95 ILE A C 1
ATOM 726 O O . ILE A 1 95 ? -9.717 3.859 -1.631 1.00 84.56 95 ILE A O 1
ATOM 730 N N . THR A 1 96 ? -9.268 1.766 -2.288 1.00 83.06 96 THR A N 1
ATOM 731 C CA . THR A 1 96 ? -10.462 1.187 -1.653 1.00 83.06 96 THR A CA 1
ATOM 732 C C . THR A 1 96 ? -10.425 1.320 -0.129 1.00 83.06 96 THR A C 1
ATOM 734 O O . THR A 1 96 ? -11.435 1.691 0.467 1.00 83.06 96 THR A O 1
ATOM 737 N N . SER A 1 97 ? -9.263 1.119 0.502 1.00 77.50 97 SER A N 1
ATOM 738 C CA . SER A 1 97 ? -9.089 1.301 1.952 1.00 77.50 97 SER A CA 1
ATOM 739 C C . SER A 1 97 ? -9.189 2.775 2.385 1.00 77.50 97 SER A C 1
ATOM 741 O O . SER A 1 97 ? -9.729 3.072 3.447 1.00 77.50 97 SER A O 1
ATOM 743 N N . VAL A 1 98 ? -8.745 3.720 1.547 1.00 80.62 98 VAL A N 1
ATOM 744 C CA . VAL A 1 98 ? -8.863 5.171 1.797 1.00 80.62 98 VAL A CA 1
ATOM 745 C C . VAL A 1 98 ? -10.286 5.688 1.573 1.00 80.62 98 VAL A C 1
ATOM 747 O O . VAL A 1 98 ? -10.744 6.536 2.334 1.00 80.62 98 VAL A O 1
ATOM 750 N N . MET A 1 99 ? -10.989 5.194 0.549 1.00 78.00 99 MET A N 1
ATOM 751 C CA . MET A 1 99 ? -12.353 5.633 0.230 1.00 78.00 99 MET A CA 1
ATOM 752 C C . MET A 1 99 ? -13.417 5.024 1.150 1.00 78.00 99 MET A C 1
ATOM 754 O O . MET A 1 99 ? -14.455 5.645 1.358 1.00 78.00 99 MET A O 1
ATOM 758 N N . ALA A 1 100 ? -13.176 3.836 1.714 1.00 83.00 100 ALA A N 1
ATOM 759 C CA . ALA A 1 100 ? -14.108 3.170 2.626 1.00 83.00 100 ALA A CA 1
ATOM 760 C C . ALA A 1 100 ? -13.396 2.529 3.841 1.00 83.00 100 ALA A C 1
ATOM 762 O O . ALA A 1 100 ? -13.476 1.312 4.043 1.00 83.00 100 ALA A O 1
ATOM 763 N N . PRO A 1 101 ? -12.719 3.327 4.689 1.00 77.81 101 PRO A N 1
ATOM 764 C CA . PRO A 1 101 ? -11.924 2.810 5.806 1.00 77.81 101 PRO A CA 1
ATOM 765 C C . PRO A 1 101 ? -12.787 2.157 6.895 1.00 77.81 101 PRO A C 1
ATOM 767 O O . PRO A 1 101 ? -12.354 1.210 7.549 1.00 77.81 101 PRO A O 1
ATOM 770 N N . GLU A 1 102 ? -14.029 2.620 7.065 1.00 74.69 102 GLU A N 1
ATOM 771 C CA . GLU A 1 102 ? -15.008 2.053 8.002 1.00 74.69 102 GLU A CA 1
ATOM 772 C C . GLU A 1 102 ? -15.427 0.638 7.601 1.00 74.69 102 GLU A C 1
ATOM 774 O O . GLU A 1 102 ? -15.436 -0.272 8.429 1.00 74.69 102 GLU A O 1
ATOM 779 N N . TYR A 1 103 ? -15.699 0.428 6.312 1.00 77.75 103 TYR A N 1
ATOM 780 C CA . TYR A 1 103 ? -16.051 -0.883 5.778 1.00 77.75 103 TYR A CA 1
ATOM 781 C C . TYR A 1 103 ? -14.890 -1.875 5.920 1.00 77.75 103 TYR A C 1
ATOM 783 O O . TYR A 1 103 ? -15.093 -3.020 6.324 1.00 77.75 103 TYR A O 1
ATOM 791 N N . ASP A 1 104 ? -13.659 -1.431 5.653 1.00 74.75 104 ASP A N 1
ATOM 792 C CA . ASP A 1 104 ? -12.466 -2.268 5.798 1.00 74.75 104 ASP A CA 1
ATOM 793 C C . ASP A 1 104 ? -12.166 -2.604 7.274 1.00 74.75 104 ASP A C 1
ATOM 795 O O . ASP A 1 104 ? -11.770 -3.729 7.595 1.00 74.75 104 ASP A O 1
ATOM 799 N N . ALA A 1 105 ? -12.418 -1.676 8.203 1.00 75.06 105 ALA A N 1
ATOM 800 C CA . ALA A 1 105 ? -12.318 -1.929 9.641 1.00 75.06 105 ALA A CA 1
ATOM 801 C C . ALA A 1 105 ? -13.348 -2.972 10.114 1.00 75.06 105 ALA A C 1
ATOM 803 O O . ALA A 1 105 ? -12.976 -3.947 10.771 1.00 75.06 105 ALA A O 1
ATOM 804 N N . VAL A 1 106 ? -14.618 -2.840 9.712 1.00 81.06 106 VAL A N 1
ATOM 805 C CA . VAL A 1 106 ? -15.672 -3.822 10.033 1.00 81.06 106 VAL A CA 1
ATOM 806 C C . VAL A 1 106 ? -15.361 -5.192 9.428 1.00 81.06 106 VAL A C 1
ATOM 808 O O . VAL A 1 106 ? -15.460 -6.209 10.112 1.00 81.06 106 VAL A O 1
ATOM 811 N N . MET A 1 107 ? -14.927 -5.243 8.167 1.00 79.44 107 MET A N 1
ATOM 812 C CA . MET A 1 107 ? -14.546 -6.494 7.503 1.00 79.44 107 MET A CA 1
ATOM 813 C C . MET A 1 107 ? -13.356 -7.172 8.195 1.00 79.44 107 MET A C 1
ATOM 815 O O . MET A 1 107 ? -13.287 -8.397 8.287 1.00 79.44 107 MET A O 1
ATOM 819 N N . THR A 1 108 ? -12.416 -6.376 8.700 1.00 78.06 108 THR A N 1
ATOM 820 C CA . THR A 1 108 ? -11.252 -6.865 9.444 1.00 78.06 108 THR A CA 1
ATOM 821 C C . THR A 1 108 ? -11.661 -7.447 10.797 1.00 78.06 108 THR A C 1
ATOM 823 O O . THR A 1 108 ? -11.192 -8.526 11.150 1.00 78.06 108 THR A O 1
ATOM 826 N N . LEU A 1 109 ? -12.597 -6.808 11.507 1.00 78.31 109 LEU A N 1
ATOM 827 C CA . LEU A 1 109 ? -13.205 -7.371 12.718 1.00 78.31 109 LEU A CA 1
ATOM 828 C C . LEU A 1 109 ? -13.953 -8.679 12.424 1.00 78.31 109 LEU A C 1
ATOM 830 O O . LEU A 1 109 ? -13.748 -9.668 13.121 1.00 78.31 109 LEU A O 1
ATOM 834 N N . LEU A 1 110 ? -14.752 -8.728 11.354 1.00 78.50 110 LEU A N 1
ATOM 835 C CA . LEU A 1 110 ? -15.470 -9.939 10.939 1.00 78.50 110 LEU A CA 1
ATOM 836 C C . LEU A 1 110 ? -14.531 -11.106 10.618 1.00 78.50 110 LEU A C 1
ATOM 838 O O . LEU A 1 110 ? -14.853 -12.246 10.935 1.00 78.50 110 LEU A O 1
ATOM 842 N N . LYS A 1 111 ? -13.370 -10.836 10.011 1.00 78.50 111 LYS A N 1
ATOM 843 C CA . LYS A 1 111 ? -12.342 -11.854 9.745 1.00 78.50 111 LYS A CA 1
ATOM 844 C C . LYS A 1 111 ? -11.609 -12.328 10.999 1.00 78.50 111 LYS A C 1
ATOM 846 O O . LYS A 1 111 ? -11.077 -13.424 10.965 1.00 78.50 111 LYS A O 1
ATOM 851 N N . MET A 1 112 ? -11.550 -11.525 12.063 1.00 74.69 112 MET A N 1
ATOM 852 C CA . MET A 1 112 ? -10.923 -11.921 13.333 1.00 74.69 112 MET A CA 1
ATOM 853 C C . MET A 1 112 ? -11.844 -12.759 14.226 1.00 74.69 112 MET A C 1
ATOM 855 O O . MET A 1 112 ? -11.360 -13.501 15.073 1.00 74.69 112 MET A O 1
ATOM 859 N N . VAL A 1 113 ? -13.162 -12.610 14.071 1.00 72.25 113 VAL A N 1
ATOM 860 C CA . VAL A 1 113 ? -14.172 -13.351 14.850 1.00 72.25 113 VAL A CA 1
ATOM 861 C C . VAL A 1 113 ? -14.504 -14.713 14.216 1.00 72.25 113 VAL A C 1
ATOM 863 O O . VAL A 1 113 ? -15.133 -15.553 14.857 1.00 72.25 113 VAL A O 1
ATOM 866 N N . LYS A 1 114 ? -14.091 -14.933 12.966 1.00 53.84 114 LYS A N 1
ATOM 867 C CA . LYS A 1 114 ? -14.296 -16.173 12.212 1.00 53.84 114 LYS A CA 1
ATOM 868 C C . LYS A 1 114 ? -13.077 -17.080 12.305 1.00 53.84 114 LYS A C 1
ATOM 870 O O . LYS A 1 114 ? -13.296 -18.307 12.384 1.00 53.84 114 LYS A O 1
#

Sequence (114 aa):
MDTQVSKILDLLTKGMEGVPDIASQAFQIMVRGKFVNGVATIVLGVILLVFSAIVAIAIWSKMKDDDDGYYEWSVFLALLILPIILGLCYLYGGITSVMAPEYDAVMTLLKMVK

Foldseek 3Di:
DCPPVVVVVVVVVVVVVCVVVVVVVVLVVQLVVLQVVLVVLLVQLVVLLVVLVVLVVVVVVVCVVDDPDPPCVVVSVCVNVVSNVSSVVSNVSSVCSNVCSSVVSVVVVVVVVD

Organism: NCBI:txid592010

Radius of gyration: 26.44 Å; chains: 1; bounding box: 55×22×85 Å

Secondary structure (DSSP, 8-state):
--SSHHHHHHHHHHHHHTHHHHHHHHHHHHHHHHHHHHHHHHHHHHHHHHHHHHHHHHHHHHHTT-S--GGGHHHHHHHHHHHHHHHHHHHHHHHHHHH-HHHHHHHHHHHHH-